Protein AF-A0A412XPH8-F1 (afdb_monomer)

Sequence (125 aa):
MKSGYGGLLSRYFKEAVGFFKQHILLYDKGPSLLNGSDVHQYFANFTAPGSRTSAFLHAELLKLEAAEQSHSLDPYRFEKHIGGQRTYMGCPIPDEAPPRPEENAIWNDRTKQWILPRLRSKAAS

Foldseek 3Di:
DPPCLVVLCVVCVVVLVVLVVVVCVVVVVVVVQPDPVSVVVVSCVLCPPPDPSVVVSSVVSVVVVVVVVVLVPDLQNLWDADPNFIDAPNHTDDPPQGRARDNQWDQDPVVSHTDHDPDPDPPDD

Structure (mmCIF, N/CA/C/O backbone):
data_AF-A0A412XPH8-F1
#
_entry.id   AF-A0A412XPH8-F1
#
loop_
_atom_site.group_PDB
_atom_site.id
_atom_site.type_symbol
_atom_site.label_atom_id
_atom_site.label_alt_id
_atom_site.label_comp_id
_atom_site.label_asym_id
_atom_site.label_entity_id
_atom_site.label_seq_id
_atom_site.pdbx_PDB_ins_code
_atom_site.Cartn_x
_atom_site.Cartn_y
_atom_site.Cartn_z
_atom_site.occupancy
_atom_site.B_iso_or_equiv
_atom_site.auth_seq_id
_atom_site.auth_comp_id
_atom_site.auth_asym_id
_atom_site.auth_atom_id
_atom_site.pdbx_PDB_model_num
ATOM 1 N N . MET A 1 1 ? 7.627 24.313 -5.569 1.00 42.94 1 MET A N 1
ATOM 2 C CA . MET A 1 1 ? 7.020 23.110 -4.959 1.00 42.94 1 MET A CA 1
ATOM 3 C C . MET A 1 1 ? 8.018 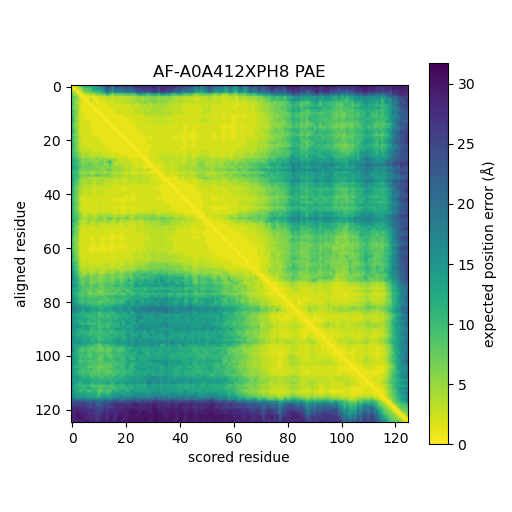21.968 -5.083 1.00 42.94 1 MET A C 1
ATOM 5 O O . MET A 1 1 ? 8.310 21.575 -6.203 1.00 42.94 1 MET A O 1
ATOM 9 N N . LYS A 1 2 ? 8.625 21.493 -3.986 1.00 47.88 2 LYS A N 1
ATOM 10 C CA . LYS A 1 2 ? 9.446 20.271 -4.046 1.00 47.88 2 LYS A CA 1
ATOM 11 C C . LYS A 1 2 ? 8.471 19.112 -4.256 1.00 47.88 2 LYS A C 1
ATOM 13 O O . LYS A 1 2 ? 7.581 18.938 -3.431 1.00 47.88 2 LYS A O 1
ATOM 18 N N . SER A 1 3 ? 8.557 18.410 -5.385 1.00 56.12 3 SER A N 1
ATOM 19 C CA . SER A 1 3 ? 7.642 17.312 -5.715 1.00 56.12 3 SER A CA 1
ATOM 20 C C . SER A 1 3 ? 7.610 16.303 -4.564 1.00 56.12 3 SER A C 1
ATOM 22 O O . SER A 1 3 ? 8.656 15.745 -4.223 1.00 56.12 3 SER A O 1
ATOM 24 N N . GLY A 1 4 ? 6.431 16.054 -3.983 1.00 81.31 4 GLY A N 1
ATOM 25 C CA . GLY A 1 4 ? 6.238 15.089 -2.889 1.00 81.31 4 GLY A CA 1
ATOM 26 C C . GLY A 1 4 ? 6.711 13.668 -3.220 1.00 81.31 4 GLY A C 1
ATOM 27 O O . GLY A 1 4 ? 6.943 12.873 -2.318 1.00 81.31 4 GLY A O 1
ATOM 28 N N . TYR A 1 5 ? 6.957 13.385 -4.501 1.00 89.25 5 TYR A N 1
ATOM 29 C CA . TYR A 1 5 ? 7.447 12.113 -5.014 1.00 89.25 5 TYR A CA 1
ATOM 30 C C . TYR A 1 5 ? 8.721 11.593 -4.330 1.00 89.25 5 TYR A C 1
ATOM 32 O O . TYR A 1 5 ? 8.784 10.415 -4.003 1.00 89.25 5 TYR A O 1
ATOM 40 N N . GLY A 1 6 ? 9.711 12.445 -4.036 1.00 88.69 6 GLY A N 1
ATOM 41 C CA . GLY A 1 6 ? 10.924 12.001 -3.330 1.00 88.69 6 GLY A CA 1
ATOM 42 C C . GLY A 1 6 ? 10.649 11.558 -1.887 1.00 88.69 6 GLY A C 1
ATOM 43 O O . GLY A 1 6 ? 11.216 10.576 -1.413 1.00 88.69 6 GLY A O 1
ATOM 44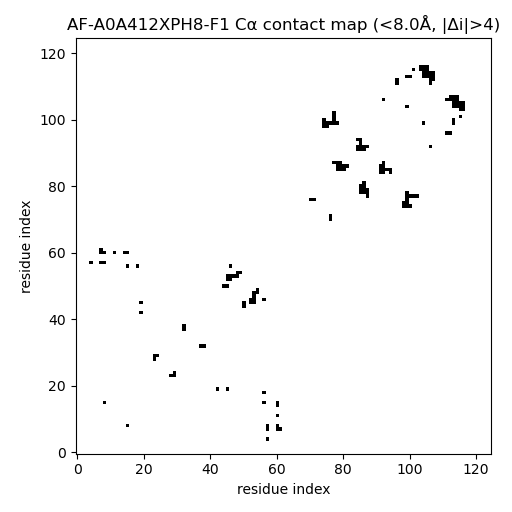 N N . GLY A 1 7 ? 9.735 12.248 -1.198 1.00 91.12 7 GLY A N 1
ATOM 45 C CA . GLY A 1 7 ? 9.285 11.852 0.138 1.00 91.12 7 GLY A CA 1
ATOM 46 C C . GLY A 1 7 ? 8.461 10.565 0.106 1.00 91.12 7 GLY A C 1
ATOM 47 O O . GLY A 1 7 ? 8.656 9.690 0.946 1.00 91.12 7 GLY A O 1
ATOM 48 N N . LEU A 1 8 ? 7.599 10.428 -0.902 1.00 91.94 8 LEU A N 1
ATOM 49 C CA . LEU A 1 8 ? 6.784 9.239 -1.127 1.00 91.94 8 LEU A CA 1
ATOM 50 C C . LEU A 1 8 ? 7.649 8.004 -1.426 1.00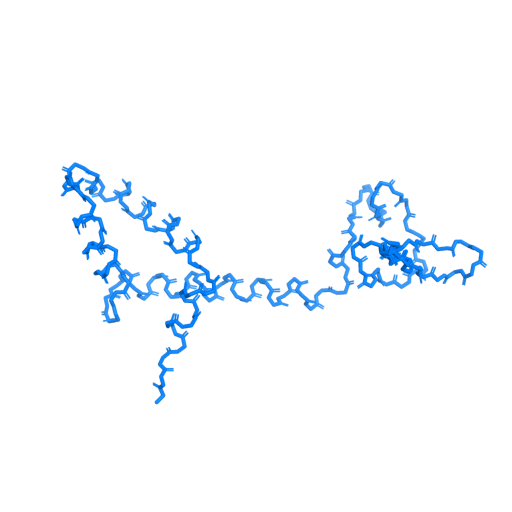 91.94 8 LEU A C 1
ATOM 52 O O . LEU A 1 8 ? 7.453 6.955 -0.821 1.00 91.94 8 LEU A O 1
ATOM 56 N N . LEU A 1 9 ? 8.663 8.151 -2.286 1.00 92.69 9 LEU A N 1
ATOM 57 C CA . LEU A 1 9 ? 9.654 7.111 -2.578 1.00 92.69 9 LEU A CA 1
ATOM 58 C C . LEU A 1 9 ? 10.410 6.661 -1.331 1.00 92.69 9 LEU A C 1
ATOM 60 O O . LEU A 1 9 ? 10.641 5.471 -1.162 1.00 92.69 9 LEU A O 1
ATOM 64 N N . SER A 1 10 ? 10.804 7.601 -0.470 1.00 93.31 10 SER A N 1
ATOM 65 C CA . SER A 1 10 ? 11.499 7.279 0.778 1.00 93.31 10 SER A CA 1
ATOM 66 C C . SER A 1 10 ? 10.608 6.466 1.723 1.00 93.31 10 SER A C 1
ATOM 68 O O . SER A 1 10 ? 11.054 5.473 2.294 1.00 93.31 10 SER A O 1
ATOM 70 N N . ARG A 1 11 ? 9.328 6.844 1.845 1.00 93.94 11 ARG A N 1
ATOM 71 C CA . ARG A 1 11 ? 8.364 6.147 2.708 1.00 93.94 11 ARG A CA 1
ATOM 72 C C . ARG A 1 11 ? 8.070 4.725 2.230 1.00 93.94 11 ARG A C 1
ATOM 74 O O . ARG A 1 11 ? 8.068 3.811 3.044 1.00 93.94 11 ARG A O 1
ATOM 81 N N . TYR A 1 12 ? 7.878 4.551 0.924 1.00 95.25 12 TYR A N 1
ATOM 82 C CA . TYR A 1 12 ? 7.521 3.276 0.294 1.00 95.25 12 TYR A CA 1
ATOM 83 C C . TYR A 1 12 ? 8.696 2.651 -0.468 1.00 95.25 12 TYR A C 1
ATOM 85 O O . TYR A 1 12 ? 8.536 2.079 -1.549 1.00 95.25 12 TYR A O 1
ATOM 93 N N . PHE A 1 13 ? 9.918 2.802 0.052 1.00 95.19 13 PHE A N 1
ATOM 94 C CA . PHE A 1 13 ? 11.125 2.379 -0.661 1.00 95.19 13 PHE A CA 1
ATOM 95 C C . PHE A 1 13 ? 11.140 0.869 -0.927 1.00 95.19 13 PHE A C 1
ATOM 97 O O . PHE A 1 13 ? 11.551 0.419 -1.997 1.00 95.19 13 PHE A O 1
ATOM 104 N N . LYS A 1 14 ? 10.655 0.072 0.031 1.00 96.19 14 LYS A N 1
ATOM 105 C CA . LYS A 1 14 ? 10.602 -1.388 -0.090 1.00 96.19 14 LYS A CA 1
ATOM 106 C C . LYS A 1 14 ? 9.677 -1.814 -1.233 1.00 96.19 14 LYS A C 1
ATOM 108 O O . LYS A 1 14 ? 10.033 -2.690 -2.022 1.00 96.19 14 LYS A O 1
ATOM 113 N N . GLU A 1 15 ? 8.525 -1.170 -1.344 1.00 96.94 15 GLU A N 1
ATOM 114 C CA . GLU A 1 15 ? 7.528 -1.391 -2.384 1.00 96.94 15 GLU A CA 1
ATOM 115 C C . GLU A 1 15 ? 8.055 -0.901 -3.735 1.00 96.94 15 GLU A C 1
ATOM 117 O O . GLU A 1 15 ? 7.965 -1.624 -4.725 1.00 96.94 15 GLU A O 1
ATOM 122 N N . ALA A 1 16 ? 8.719 0.259 -3.770 1.00 96.31 16 ALA A N 1
ATOM 123 C CA . ALA A 1 16 ? 9.381 0.779 -4.965 1.00 96.31 16 ALA A CA 1
ATOM 124 C C . ALA A 1 16 ? 10.450 -0.182 -5.512 1.00 96.31 16 ALA A C 1
ATOM 126 O O . ALA A 1 16 ? 10.516 -0.417 -6.720 1.00 96.31 16 ALA A O 1
ATOM 127 N N . VAL A 1 17 ? 11.250 -0.800 -4.636 1.00 96.69 17 VAL A N 1
ATOM 128 C CA . VAL A 1 17 ? 12.192 -1.866 -5.016 1.00 96.69 17 VAL A CA 1
ATOM 129 C C . VAL A 1 17 ? 11.449 -3.102 -5.538 1.00 96.69 17 VAL A C 1
ATOM 131 O O . VAL A 1 17 ? 11.912 -3.739 -6.484 1.00 96.69 17 VAL A O 1
ATOM 134 N N . GLY A 1 18 ? 10.294 -3.442 -4.963 1.00 97.12 18 GLY A N 1
ATOM 135 C CA . GLY A 1 18 ? 9.417 -4.504 -5.464 1.00 97.12 18 GLY A CA 1
ATOM 136 C C . GLY A 1 18 ? 8.948 -4.250 -6.899 1.00 97.12 18 GLY A C 1
ATOM 137 O O . GLY A 1 18 ? 9.158 -5.096 -7.771 1.00 97.12 18 GLY A O 1
ATOM 138 N N . PHE A 1 19 ? 8.410 -3.059 -7.168 1.00 96.88 19 PHE A N 1
ATOM 139 C CA . PHE A 1 19 ? 8.004 -2.642 -8.513 1.00 96.88 19 PHE A CA 1
ATOM 140 C C . PHE A 1 19 ? 9.178 -2.631 -9.493 1.00 96.88 19 PHE A C 1
ATOM 142 O O . PHE A 1 19 ? 9.036 -3.059 -10.637 1.00 96.88 19 PHE A O 1
ATOM 149 N N . PHE A 1 20 ? 10.359 -2.202 -9.048 1.00 96.62 20 PHE A N 1
ATOM 150 C CA . PHE A 1 20 ? 11.563 -2.232 -9.872 1.00 96.62 20 PHE A CA 1
ATOM 151 C C . PHE A 1 20 ? 11.981 -3.661 -10.249 1.00 96.62 20 PHE A C 1
ATOM 153 O O . PHE A 1 20 ? 12.283 -3.931 -11.410 1.00 96.62 20 PHE A O 1
ATOM 160 N N . LYS A 1 21 ? 11.938 -4.608 -9.305 1.00 96.12 21 LYS A N 1
ATOM 161 C CA . LYS A 1 21 ? 12.205 -6.028 -9.594 1.00 96.12 21 LYS A CA 1
ATOM 162 C C . LYS A 1 21 ? 11.202 -6.596 -10.597 1.00 96.12 21 LYS A C 1
ATOM 164 O O . LYS A 1 21 ? 11.606 -7.265 -11.543 1.00 96.12 21 LYS A O 1
ATOM 169 N N . GLN A 1 22 ? 9.914 -6.299 -10.425 1.00 96.25 22 GLN A N 1
ATOM 170 C CA . GLN A 1 22 ? 8.879 -6.701 -11.383 1.00 96.25 22 GLN A CA 1
ATOM 171 C C . GLN A 1 22 ? 9.131 -6.102 -12.769 1.00 96.25 22 GLN A C 1
ATOM 173 O O . GLN A 1 22 ? 8.990 -6.799 -13.769 1.00 96.25 22 GLN A O 1
ATOM 178 N N . HIS A 1 23 ? 9.558 -4.841 -12.835 1.00 95.12 23 HIS A N 1
ATOM 179 C CA . HIS A 1 23 ? 9.923 -4.184 -14.085 1.00 95.12 23 HIS A CA 1
ATOM 180 C C . HIS A 1 23 ? 11.107 -4.878 -14.776 1.00 95.12 23 HIS A C 1
ATOM 182 O O . HIS A 1 23 ? 11.033 -5.151 -15.971 1.00 95.12 23 HIS A O 1
ATOM 188 N N . ILE A 1 24 ? 12.163 -5.231 -14.035 1.00 95.75 24 ILE A N 1
ATOM 189 C CA . ILE A 1 24 ? 13.305 -5.983 -14.580 1.00 95.75 24 ILE A CA 1
ATOM 190 C C . ILE A 1 24 ? 12.849 -7.313 -15.187 1.00 95.75 24 ILE A C 1
ATOM 192 O O . ILE A 1 24 ? 13.278 -7.644 -16.290 1.00 95.75 24 ILE A O 1
ATOM 196 N N . LEU A 1 25 ? 11.991 -8.058 -14.483 1.00 95.31 25 LEU A N 1
ATOM 197 C CA . LEU A 1 25 ? 11.486 -9.353 -14.946 1.00 95.31 25 LEU A CA 1
ATOM 198 C C . LEU A 1 25 ? 10.588 -9.210 -16.180 1.00 95.31 25 LEU A C 1
ATOM 200 O O . LEU A 1 25 ? 10.754 -9.946 -17.145 1.00 95.31 25 LEU A O 1
ATOM 204 N N . LEU A 1 26 ? 9.662 -8.247 -16.172 1.00 94.94 26 LEU A N 1
ATOM 205 C CA . LEU A 1 26 ? 8.704 -8.041 -17.261 1.00 94.94 26 LEU A CA 1
ATOM 206 C C . LEU A 1 26 ? 9.386 -7.645 -18.578 1.00 94.94 26 LEU A C 1
ATOM 208 O O . LEU A 1 26 ? 8.932 -8.040 -19.647 1.00 94.94 26 LEU A O 1
ATOM 212 N N . TYR A 1 27 ? 10.456 -6.853 -18.499 1.00 92.94 27 TYR A N 1
ATOM 213 C CA . TYR A 1 27 ? 11.196 -6.360 -19.665 1.00 92.94 27 TYR A CA 1
ATOM 214 C C . TYR A 1 27 ? 12.481 -7.149 -19.951 1.00 92.94 27 TYR A C 1
ATOM 216 O O . TYR A 1 27 ? 13.298 -6.688 -20.752 1.00 92.94 27 TYR A O 1
ATOM 224 N N . ASP A 1 28 ? 12.668 -8.288 -19.277 1.00 92.25 28 ASP A N 1
ATOM 225 C CA . ASP A 1 28 ? 13.836 -9.168 -19.385 1.00 92.25 28 ASP A CA 1
ATOM 226 C C . ASP A 1 28 ? 15.178 -8.409 -19.336 1.00 92.25 28 ASP A C 1
ATOM 228 O O . ASP A 1 28 ? 16.082 -8.579 -20.151 1.00 92.25 28 ASP A O 1
ATOM 232 N N . LYS A 1 29 ? 15.298 -7.482 -18.378 1.00 92.12 29 LYS A N 1
ATOM 233 C CA . LYS A 1 29 ? 16.500 -6.643 -18.217 1.00 92.12 29 LYS A CA 1
ATOM 234 C C . LYS A 1 29 ? 17.579 -7.286 -17.361 1.00 92.12 29 LYS A C 1
ATOM 236 O O . LYS A 1 29 ? 18.698 -6.781 -17.343 1.00 92.12 29 LYS A O 1
ATOM 241 N N . GLY A 1 30 ? 17.273 -8.400 -16.699 1.00 88.81 30 GLY A N 1
ATOM 242 C CA . GLY A 1 30 ? 18.196 -9.121 -15.818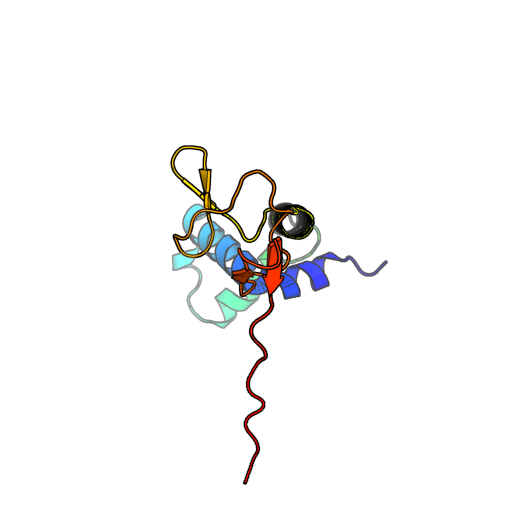 1.00 88.81 30 GLY A CA 1
ATOM 243 C C . GLY A 1 30 ? 19.566 -9.398 -16.455 1.00 88.81 30 GLY A C 1
ATOM 244 O O . GLY A 1 30 ? 20.568 -9.009 -15.860 1.00 88.81 30 GLY A O 1
ATOM 245 N N . PRO A 1 31 ? 19.639 -9.957 -17.679 1.00 92.06 31 PRO A N 1
ATOM 246 C CA . PRO A 1 31 ? 20.913 -10.252 -18.343 1.00 92.06 31 PRO A CA 1
ATOM 247 C C . PRO A 1 31 ? 21.794 -9.025 -18.633 1.00 92.06 31 PRO A C 1
ATOM 249 O O . PRO A 1 31 ? 22.997 -9.169 -18.819 1.00 92.06 31 PRO A O 1
ATOM 252 N N . SER A 1 32 ? 21.210 -7.821 -18.678 1.00 89.56 32 SER A N 1
ATOM 253 C CA . SER A 1 32 ? 21.931 -6.566 -18.944 1.00 89.56 32 SER A CA 1
ATOM 254 C C . SER A 1 32 ? 22.483 -5.875 -17.691 1.00 89.56 32 SER A C 1
ATOM 256 O O . SER A 1 32 ? 23.180 -4.871 -17.810 1.00 89.56 32 SER A O 1
ATOM 258 N N . LEU A 1 33 ? 22.176 -6.392 -16.496 1.00 93.81 33 LEU A N 1
ATOM 259 C CA . LEU A 1 33 ? 22.589 -5.828 -15.209 1.00 93.81 33 LEU A CA 1
ATOM 260 C C . LEU A 1 33 ? 23.710 -6.691 -14.619 1.00 93.81 33 LEU A C 1
ATOM 262 O O . LEU A 1 33 ? 23.460 -7.613 -13.845 1.00 93.81 33 LEU A O 1
ATOM 266 N N . LEU A 1 34 ? 24.951 -6.418 -15.021 1.00 93.25 34 LEU A N 1
ATOM 267 C CA . LEU A 1 34 ? 26.104 -7.283 -14.754 1.00 93.25 34 LEU A CA 1
ATOM 268 C C . LEU A 1 34 ? 26.723 -7.037 -13.373 1.00 93.25 34 LEU A C 1
ATOM 270 O O . LEU A 1 34 ? 27.405 -7.905 -12.830 1.00 93.25 34 LEU A O 1
ATOM 274 N N . ASN A 1 35 ? 26.513 -5.852 -12.801 1.00 95.00 35 ASN A N 1
ATOM 275 C CA . ASN A 1 35 ? 27.070 -5.465 -11.509 1.00 95.00 35 ASN A CA 1
ATOM 276 C C . ASN A 1 35 ? 26.145 -4.501 -10.739 1.00 95.00 35 ASN A C 1
ATOM 278 O O . ASN A 1 35 ? 25.137 -4.010 -11.245 1.00 95.00 35 ASN A O 1
ATOM 282 N N . GLY A 1 36 ? 26.507 -4.200 -9.488 1.00 93.25 36 GLY A N 1
ATOM 283 C CA . GLY A 1 36 ? 25.723 -3.302 -8.635 1.00 93.25 36 GLY A CA 1
ATOM 284 C C . GLY A 1 36 ? 25.623 -1.859 -9.149 1.00 93.25 36 GLY A C 1
ATOM 285 O O . GLY A 1 36 ? 24.627 -1.195 -8.879 1.00 93.25 36 GLY A O 1
ATOM 286 N N . SER A 1 37 ? 26.608 -1.372 -9.910 1.00 95.44 37 SER A N 1
ATOM 287 C CA . SER A 1 37 ? 26.558 -0.044 -10.539 1.00 95.44 37 SER A CA 1
ATOM 288 C C . SER A 1 37 ? 25.473 0.015 -11.614 1.00 95.44 37 SER A C 1
ATOM 290 O O . SER A 1 37 ? 24.691 0.965 -11.636 1.00 95.44 37 SER A O 1
ATOM 292 N N . ASP A 1 38 ? 25.351 -1.032 -12.436 1.00 94.81 38 ASP A N 1
ATOM 293 C CA . ASP A 1 38 ? 24.307 -1.127 -13.465 1.00 94.81 38 ASP A CA 1
ATOM 294 C C . ASP A 1 38 ? 22.914 -1.097 -12.828 1.00 94.81 38 ASP A C 1
ATOM 296 O O . ASP A 1 38 ? 22.021 -0.379 -13.278 1.00 94.81 38 ASP A O 1
ATOM 300 N N . VAL A 1 39 ? 22.744 -1.830 -11.722 1.00 95.25 39 VAL A N 1
ATOM 301 C CA . VAL A 1 39 ? 21.490 -1.863 -10.960 1.00 95.25 39 VAL A CA 1
ATOM 302 C C . VAL A 1 39 ? 21.168 -0.489 -10.370 1.00 95.25 39 VAL A C 1
ATOM 304 O O . VAL A 1 39 ? 20.035 -0.024 -10.504 1.00 95.25 39 VAL A O 1
ATOM 307 N N . HIS A 1 40 ? 22.146 0.187 -9.757 1.00 94.75 40 HIS A N 1
ATOM 308 C CA . HIS A 1 40 ? 21.950 1.530 -9.204 1.00 94.75 40 HIS A CA 1
ATOM 309 C C . HIS A 1 40 ? 21.582 2.548 -10.283 1.00 94.75 40 HIS A C 1
ATOM 311 O O . HIS A 1 40 ? 20.619 3.296 -10.112 1.00 94.75 40 HIS A O 1
ATOM 317 N N . GLN A 1 41 ? 22.304 2.561 -11.404 1.00 95.25 41 GLN A N 1
ATOM 318 C CA . GLN A 1 41 ? 22.028 3.475 -12.508 1.00 95.25 41 GLN A CA 1
ATOM 319 C C . GLN A 1 41 ? 20.652 3.204 -13.118 1.00 95.25 41 GLN A C 1
ATOM 321 O O . GLN A 1 41 ? 19.907 4.136 -13.432 1.00 95.25 41 GLN A O 1
ATOM 326 N N . TYR A 1 42 ? 20.282 1.931 -13.259 1.00 95.62 42 TYR A N 1
ATOM 327 C CA . TYR A 1 42 ? 18.987 1.575 -13.812 1.00 95.62 42 TYR A CA 1
ATOM 328 C C . TYR A 1 42 ? 17.839 1.940 -12.868 1.00 95.62 42 TYR A C 1
ATOM 330 O O . TYR A 1 42 ? 16.824 2.467 -13.321 1.00 95.62 42 TYR A O 1
ATOM 338 N N . PHE A 1 43 ? 18.017 1.768 -11.556 1.00 95.56 43 PHE A N 1
ATOM 339 C CA . PHE A 1 43 ? 17.055 2.235 -10.559 1.00 95.56 43 PHE A CA 1
ATOM 340 C C . PHE A 1 43 ? 16.929 3.768 -10.542 1.00 95.56 43 PHE A C 1
ATOM 342 O O . PHE A 1 43 ? 15.819 4.302 -10.472 1.00 95.56 43 PHE A O 1
ATOM 349 N N . ALA A 1 44 ? 18.043 4.495 -10.668 1.00 94.00 44 ALA A N 1
ATOM 350 C CA . ALA A 1 44 ? 18.029 5.951 -10.797 1.00 94.00 44 ALA A CA 1
ATOM 351 C C . ALA A 1 44 ? 17.227 6.398 -12.032 1.00 94.00 44 ALA A C 1
ATOM 353 O O . ALA A 1 44 ? 16.381 7.282 -11.932 1.00 94.00 44 ALA A O 1
ATOM 354 N N . ASN A 1 45 ? 17.406 5.732 -13.176 1.00 94.06 45 ASN A N 1
ATOM 355 C CA . ASN A 1 45 ? 16.634 6.008 -14.394 1.00 94.06 45 ASN A CA 1
ATOM 356 C C . ASN A 1 45 ? 15.151 5.627 -14.248 1.00 94.06 45 ASN A C 1
ATOM 358 O O . ASN A 1 45 ? 14.268 6.353 -14.707 1.00 94.06 45 ASN A O 1
ATOM 362 N N . PHE A 1 46 ? 14.867 4.505 -13.585 1.00 94.50 46 PHE A N 1
ATOM 363 C CA . PHE A 1 46 ? 13.509 4.037 -13.307 1.00 94.50 46 PHE A CA 1
ATOM 364 C C . PHE A 1 46 ? 12.718 5.063 -12.485 1.00 94.50 46 PHE A C 1
ATOM 366 O O . PHE A 1 46 ? 11.548 5.318 -12.776 1.00 94.50 46 PHE A O 1
ATOM 373 N N . THR A 1 47 ? 13.383 5.694 -11.514 1.00 94.31 47 THR A N 1
ATOM 374 C CA . THR A 1 47 ? 12.808 6.701 -10.612 1.00 94.31 47 THR A CA 1
ATOM 375 C C . THR A 1 47 ? 12.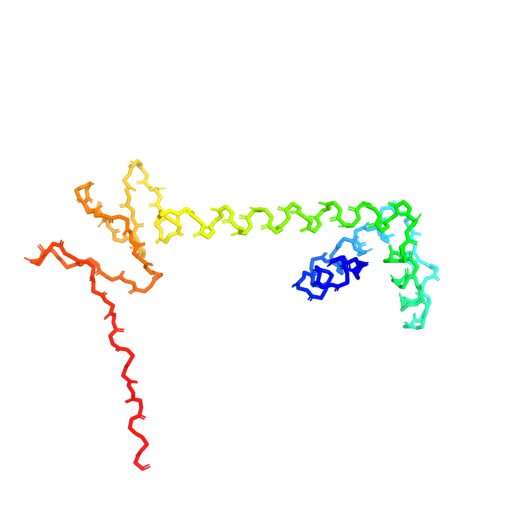943 8.141 -11.117 1.00 94.31 47 THR A C 1
ATOM 377 O O . THR A 1 47 ? 12.324 9.034 -10.540 1.00 94.31 47 THR A O 1
ATOM 380 N N . ALA A 1 48 ? 13.679 8.386 -12.206 1.00 92.12 48 ALA A N 1
ATOM 381 C CA . ALA A 1 48 ? 13.957 9.725 -12.718 1.00 92.12 48 ALA A CA 1
ATOM 382 C C . ALA A 1 48 ? 12.668 10.481 -13.110 1.00 92.12 48 ALA A C 1
ATOM 384 O O . ALA A 1 48 ? 11.877 9.961 -13.907 1.00 92.12 48 ALA A O 1
ATOM 385 N N . PRO A 1 49 ? 12.439 11.709 -12.601 1.00 87.94 49 PRO A N 1
ATOM 386 C CA . PRO A 1 49 ? 11.249 12.491 -12.927 1.00 87.94 49 PRO A CA 1
ATOM 387 C C . PRO A 1 49 ? 11.064 12.696 -14.435 1.00 87.94 49 PRO A C 1
ATOM 389 O O . PRO A 1 49 ? 12.020 12.961 -15.157 1.00 87.94 49 PRO A O 1
ATOM 392 N N . GLY A 1 50 ? 9.819 12.604 -14.904 1.00 85.88 50 GLY A N 1
ATOM 393 C CA . GLY A 1 50 ? 9.463 12.838 -16.309 1.00 85.88 50 GLY A CA 1
ATOM 394 C C . GLY A 1 50 ? 9.546 11.603 -17.212 1.00 85.88 50 GLY A C 1
ATOM 395 O O . GLY A 1 50 ? 9.107 11.665 -18.357 1.00 85.88 50 GLY A O 1
ATOM 396 N N . SER A 1 51 ? 10.042 10.467 -16.714 1.00 88.88 51 SER A N 1
ATOM 397 C CA . SER A 1 51 ? 9.968 9.192 -17.430 1.00 88.88 51 SER A CA 1
ATOM 398 C C . SER A 1 51 ? 8.599 8.516 -17.259 1.00 88.88 51 SER A C 1
ATOM 400 O O . SER A 1 51 ? 7.891 8.700 -16.266 1.00 88.88 51 SER A O 1
ATOM 402 N N . ARG A 1 52 ? 8.211 7.675 -18.226 1.00 91.00 52 ARG A N 1
ATOM 403 C CA . ARG A 1 52 ? 6.980 6.870 -18.124 1.00 91.00 52 ARG A CA 1
ATOM 404 C C . ARG A 1 52 ? 7.026 5.913 -16.929 1.00 91.00 52 ARG A C 1
ATOM 406 O O . ARG A 1 52 ? 6.001 5.675 -16.296 1.00 91.00 52 ARG A O 1
ATOM 413 N N . THR A 1 53 ? 8.204 5.370 -16.626 1.00 92.56 53 THR A N 1
ATOM 414 C CA . THR A 1 53 ? 8.401 4.447 -15.503 1.00 92.56 53 THR A CA 1
ATOM 415 C C . THR A 1 53 ? 8.262 5.151 -14.160 1.00 92.56 53 THR A C 1
ATOM 417 O O . THR A 1 53 ? 7.634 4.591 -13.266 1.00 92.56 53 THR A O 1
ATOM 420 N N . SER A 1 54 ? 8.750 6.389 -14.024 1.00 94.12 54 SER A N 1
ATOM 421 C CA . SER A 1 54 ? 8.585 7.150 -12.782 1.00 94.12 54 SER A CA 1
ATOM 422 C C . SER A 1 54 ? 7.155 7.636 -12.587 1.00 94.12 54 SER A C 1
ATOM 424 O O . SER A 1 54 ? 6.665 7.615 -11.463 1.00 94.12 54 SER A O 1
ATOM 426 N N . ALA A 1 55 ? 6.442 7.995 -13.660 1.00 93.56 55 ALA A N 1
ATOM 427 C CA . ALA A 1 55 ? 5.015 8.306 -13.583 1.00 93.56 55 ALA A CA 1
ATOM 428 C C . ALA A 1 55 ? 4.185 7.091 -13.130 1.00 93.56 55 ALA A C 1
ATOM 430 O O . ALA A 1 55 ? 3.317 7.227 -12.269 1.00 93.56 55 ALA A O 1
ATOM 431 N N . PHE A 1 56 ? 4.483 5.903 -13.670 1.00 94.50 56 PHE A N 1
ATOM 432 C CA . PHE A 1 56 ? 3.873 4.647 -13.231 1.00 94.50 56 PHE A CA 1
ATOM 433 C C . PHE A 1 56 ? 4.159 4.371 -11.751 1.00 94.50 56 PHE A C 1
ATOM 435 O O . PHE A 1 56 ? 3.226 4.171 -10.977 1.00 94.50 56 PHE A O 1
ATOM 442 N N . LEU A 1 57 ? 5.432 4.423 -11.346 1.00 95.94 57 LEU A N 1
ATOM 443 C CA . LEU A 1 57 ? 5.820 4.185 -9.959 1.00 95.94 57 LEU A CA 1
ATOM 444 C C . LEU A 1 57 ? 5.136 5.178 -9.016 1.00 95.94 57 LEU A C 1
ATOM 446 O O . LEU A 1 57 ? 4.561 4.772 -8.016 1.00 95.94 57 LEU A O 1
ATOM 450 N N . HIS A 1 58 ? 5.134 6.468 -9.354 1.00 94.88 58 HIS A N 1
ATOM 451 C CA . HIS A 1 58 ? 4.471 7.496 -8.559 1.00 94.88 58 HIS A CA 1
ATOM 452 C C . HIS A 1 58 ? 2.981 7.192 -8.345 1.00 94.88 58 HIS A C 1
ATOM 454 O O . HIS A 1 58 ? 2.500 7.300 -7.220 1.00 94.88 58 HIS A O 1
ATOM 460 N N . ALA A 1 59 ? 2.265 6.765 -9.390 1.00 95.12 59 ALA A N 1
ATOM 461 C CA . ALA A 1 59 ? 0.855 6.400 -9.284 1.00 95.12 59 ALA A CA 1
ATOM 462 C C . ALA A 1 59 ? 0.630 5.186 -8.368 1.00 95.12 59 ALA A C 1
ATOM 464 O O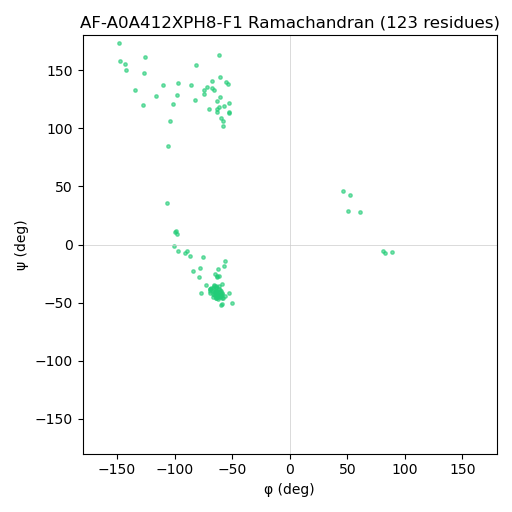 . ALA A 1 59 ? -0.301 5.197 -7.566 1.00 95.12 59 ALA A O 1
ATOM 465 N N . GLU A 1 60 ? 1.480 4.160 -8.450 1.00 96.25 60 GLU A N 1
ATOM 466 C CA . GLU A 1 60 ? 1.384 2.995 -7.562 1.00 96.25 60 GLU A CA 1
ATOM 467 C C . GLU A 1 60 ? 1.670 3.355 -6.101 1.00 96.25 60 GLU A C 1
ATOM 469 O O . GLU A 1 60 ? 0.946 2.931 -5.202 1.00 96.25 60 GLU A O 1
ATOM 474 N N . LEU A 1 61 ? 2.664 4.208 -5.851 1.00 95.62 61 LEU A N 1
ATOM 475 C CA . LEU A 1 61 ? 2.957 4.664 -4.495 1.00 95.62 61 LEU A CA 1
ATOM 476 C C . LEU A 1 61 ? 1.827 5.521 -3.904 1.00 95.62 61 LEU A C 1
ATOM 478 O O . LEU A 1 61 ? 1.538 5.412 -2.715 1.00 95.62 61 LEU A O 1
ATOM 482 N N . LEU A 1 62 ? 1.145 6.331 -4.720 1.00 95.12 62 LEU A N 1
ATOM 483 C CA . LEU A 1 62 ? -0.030 7.087 -4.271 1.00 95.12 62 LEU A CA 1
ATOM 484 C C . LEU A 1 62 ? -1.203 6.170 -3.902 1.00 95.12 62 LEU A C 1
ATOM 486 O O . LEU A 1 62 ? -1.929 6.457 -2.953 1.00 95.12 62 LEU A O 1
ATOM 490 N N . LYS A 1 63 ? -1.390 5.049 -4.612 1.00 94.88 63 LYS A N 1
ATOM 491 C CA . LYS A 1 63 ? -2.408 4.049 -4.246 1.00 94.88 63 LYS A CA 1
ATOM 492 C C . LYS A 1 63 ? -2.105 3.410 -2.894 1.00 94.88 63 LYS A C 1
ATOM 494 O O . LYS A 1 63 ? -3.028 3.207 -2.112 1.00 94.88 63 LYS A O 1
ATOM 499 N N . LEU A 1 64 ? -0.834 3.114 -2.620 1.00 93.50 64 LEU A N 1
ATOM 500 C CA . LEU A 1 64 ? -0.406 2.588 -1.322 1.00 93.50 64 LEU A CA 1
ATOM 501 C C . LEU A 1 64 ? -0.672 3.595 -0.201 1.00 93.50 64 LEU A C 1
ATOM 503 O O . LEU A 1 64 ? -1.260 3.228 0.812 1.00 93.50 64 LEU A O 1
ATOM 507 N N . GLU A 1 65 ? -0.331 4.868 -0.413 1.00 93.50 65 GLU A N 1
ATOM 508 C CA . GLU A 1 65 ? -0.605 5.931 0.560 1.00 93.50 65 GLU A CA 1
ATOM 509 C C . GLU A 1 65 ? -2.103 6.081 0.845 1.00 93.50 65 GLU A C 1
ATOM 511 O O . GLU A 1 65 ? -2.512 6.146 2.005 1.00 93.50 65 GLU A O 1
ATOM 516 N N . ALA A 1 66 ? -2.933 6.065 -0.200 1.00 90.56 66 ALA A N 1
ATOM 517 C CA . ALA A 1 66 ? -4.381 6.134 -0.055 1.00 90.56 66 ALA A CA 1
ATOM 518 C C . ALA A 1 66 ? -4.948 4.911 0.687 1.00 90.56 66 ALA A C 1
ATOM 520 O O . ALA A 1 66 ? -5.828 5.062 1.537 1.00 90.56 66 ALA A O 1
ATOM 521 N N . ALA A 1 67 ? -4.438 3.709 0.403 1.00 89.06 67 ALA A N 1
ATOM 522 C CA . ALA A 1 67 ? -4.845 2.490 1.093 1.00 89.06 67 ALA A CA 1
ATOM 523 C C . ALA A 1 67 ? -4.466 2.535 2.580 1.00 89.06 67 ALA A C 1
ATOM 525 O O . ALA A 1 67 ? -5.311 2.266 3.430 1.00 89.06 67 ALA A O 1
ATOM 526 N N . GLU A 1 68 ? -3.238 2.936 2.916 1.00 87.75 68 GLU A N 1
ATOM 527 C CA . GLU A 1 68 ? -2.802 3.086 4.308 1.00 87.75 68 GLU A CA 1
ATOM 528 C C . GLU A 1 68 ? -3.599 4.155 5.060 1.00 87.75 68 GLU A C 1
ATOM 530 O O . GLU A 1 68 ? -3.991 3.935 6.206 1.00 87.75 68 GLU A O 1
ATOM 535 N N . GLN A 1 69 ? -3.899 5.291 4.424 1.00 86.38 69 GLN A N 1
ATOM 536 C CA . GLN A 1 69 ? -4.767 6.307 5.019 1.00 86.38 69 GLN A CA 1
ATOM 537 C C . GLN A 1 69 ? -6.181 5.783 5.243 1.00 86.38 69 GLN A C 1
ATOM 539 O O . GLN A 1 69 ? -6.731 5.983 6.323 1.00 86.38 69 GLN A O 1
ATOM 544 N N . SER A 1 70 ? -6.751 5.068 4.274 1.00 84.19 70 SER A N 1
ATOM 545 C CA . SER A 1 70 ? -8.063 4.442 4.433 1.00 84.19 70 SER A CA 1
ATOM 546 C C . SER A 1 70 ? -8.068 3.428 5.579 1.00 84.19 70 SER A C 1
ATOM 548 O O . SER A 1 70 ? -8.977 3.448 6.402 1.00 84.19 70 SER A O 1
ATOM 550 N N . HIS A 1 71 ? -7.047 2.574 5.672 1.00 82.94 71 HIS A N 1
ATOM 551 C CA . HIS A 1 71 ? -6.896 1.622 6.773 1.00 82.94 71 HIS A CA 1
ATOM 552 C C . HIS A 1 71 ? -6.704 2.312 8.124 1.00 82.94 71 HIS A C 1
ATOM 554 O O . HIS A 1 71 ? -7.211 1.827 9.127 1.00 82.94 71 HIS A O 1
ATOM 560 N N . SER A 1 72 ? -5.998 3.442 8.170 1.00 82.31 72 SER A N 1
ATOM 561 C CA . SER A 1 72 ? -5.813 4.236 9.390 1.00 82.31 72 SER A CA 1
ATOM 562 C C . SER A 1 72 ? -7.114 4.900 9.857 1.00 82.31 72 SER A C 1
ATOM 564 O O . SER A 1 72 ? -7.382 4.966 11.058 1.00 82.31 72 SER A O 1
ATOM 566 N N . LEU A 1 73 ? -7.941 5.359 8.912 1.00 87.62 73 LEU A N 1
ATOM 567 C CA . LEU A 1 73 ? -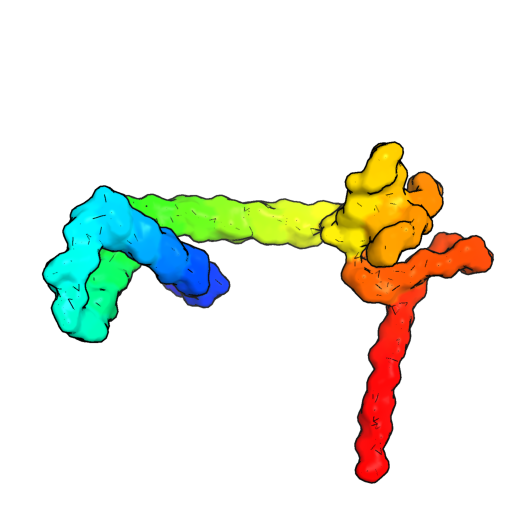9.235 5.988 9.184 1.00 87.62 73 LEU A CA 1
ATOM 568 C C . LEU A 1 73 ? -10.343 4.982 9.516 1.00 87.62 73 LEU A C 1
ATOM 570 O O . LEU A 1 73 ? -11.333 5.380 10.127 1.00 87.62 73 LEU A O 1
ATOM 574 N N . ASP A 1 74 ? -10.184 3.708 9.151 1.00 88.69 74 ASP A N 1
ATOM 575 C CA . ASP A 1 74 ? -11.128 2.647 9.502 1.00 88.69 74 ASP A CA 1
ATOM 576 C C . ASP A 1 74 ? -11.188 2.454 11.036 1.00 88.69 74 ASP A C 1
ATOM 578 O O . ASP A 1 74 ? -10.183 2.075 11.662 1.00 88.69 74 ASP A O 1
ATOM 582 N N . PRO A 1 75 ? -12.354 2.697 11.673 1.00 90.50 75 PRO A N 1
ATOM 583 C CA . PRO A 1 75 ? -12.536 2.474 13.104 1.00 90.50 75 PRO A CA 1
ATOM 584 C C . PRO A 1 75 ? -12.380 1.004 13.514 1.00 90.50 75 PRO A C 1
ATOM 586 O O . PRO A 1 75 ? -12.006 0.734 14.652 1.00 90.50 75 PRO A O 1
ATOM 589 N N . TYR A 1 76 ? -12.645 0.056 12.608 1.00 91.75 76 TYR A N 1
ATOM 590 C CA . TYR A 1 76 ? -12.655 -1.387 12.875 1.00 91.75 76 TYR A CA 1
ATOM 591 C C . TYR A 1 76 ? -11.352 -2.092 12.468 1.00 91.75 76 TYR A C 1
ATOM 593 O O . TYR A 1 76 ? -11.264 -3.319 12.533 1.00 91.75 76 TYR A O 1
ATOM 601 N N . ARG A 1 77 ? -10.302 -1.337 12.112 1.00 92.00 77 ARG A N 1
ATOM 602 C CA . ARG A 1 77 ? -9.022 -1.866 11.599 1.00 92.00 77 ARG A CA 1
ATOM 603 C C . ARG A 1 77 ? -8.302 -2.867 12.512 1.00 92.00 77 ARG A C 1
ATOM 605 O O . ARG A 1 77 ? -7.420 -3.590 12.058 1.00 92.00 77 ARG A O 1
ATOM 612 N N . PHE A 1 78 ? -8.645 -2.898 13.800 1.00 93.12 78 PHE A N 1
ATOM 613 C CA . PHE A 1 78 ? -8.041 -3.787 14.802 1.00 93.12 78 PHE A CA 1
ATOM 614 C C . PHE A 1 78 ? -8.866 -5.047 15.095 1.00 93.12 78 PHE A C 1
ATOM 616 O O . PHE A 1 78 ? -8.595 -5.760 16.071 1.00 93.12 78 PHE A O 1
ATOM 623 N N . GLU A 1 79 ? -9.875 -5.318 14.271 1.00 93.94 79 GLU A N 1
ATOM 624 C CA . GLU A 1 79 ? -10.831 -6.405 14.437 1.00 93.94 79 GLU A CA 1
ATOM 625 C C . GLU A 1 79 ? -10.894 -7.290 13.189 1.00 93.94 79 GLU A C 1
ATOM 627 O O . GLU A 1 79 ? -10.486 -6.908 12.093 1.00 93.94 79 GLU A O 1
ATOM 632 N N . LYS A 1 80 ? -11.417 -8.505 13.352 1.00 92.88 80 LYS A N 1
ATOM 633 C CA . LYS A 1 80 ? -11.686 -9.440 12.256 1.00 92.88 80 LYS A CA 1
ATOM 634 C C . LYS A 1 80 ? -13.128 -9.907 12.319 1.00 92.88 80 LYS A C 1
ATOM 636 O O . LYS A 1 80 ? -13.665 -10.096 13.405 1.00 92.88 80 LYS A O 1
ATOM 641 N N . HIS A 1 81 ? -13.721 -10.175 11.164 1.00 91.56 81 HIS A N 1
ATOM 642 C CA . HIS A 1 81 ? -15.037 -10.797 11.086 1.00 91.56 81 HIS A CA 1
ATOM 643 C C . HIS A 1 81 ? -14.880 -12.282 10.759 1.00 91.56 81 HIS A C 1
ATOM 645 O O . HIS A 1 81 ? -14.306 -12.637 9.730 1.00 91.56 81 HIS A O 1
ATOM 651 N N . ILE A 1 82 ? -15.375 -13.149 11.642 1.00 91.00 82 ILE A N 1
ATOM 652 C CA . ILE A 1 82 ? -15.368 -14.606 11.466 1.00 91.00 82 ILE A CA 1
ATOM 653 C C . ILE A 1 82 ? -16.803 -15.086 11.666 1.00 91.00 82 ILE A C 1
ATOM 655 O O . ILE A 1 82 ? -17.395 -14.852 12.714 1.00 91.00 82 ILE A O 1
ATOM 659 N N . GLY A 1 83 ? -17.391 -15.718 10.646 1.00 87.75 83 GLY A N 1
ATOM 660 C CA . GLY A 1 83 ? -18.776 -16.203 10.722 1.00 87.75 83 GLY A CA 1
ATOM 661 C C . GLY A 1 83 ? -19.820 -15.100 10.944 1.00 87.75 83 GLY A C 1
ATOM 662 O O . GLY A 1 83 ? -20.850 -15.359 11.551 1.00 87.75 83 GLY A O 1
ATOM 663 N N . GLY A 1 84 ? -19.545 -13.867 10.502 1.00 88.12 84 GLY A N 1
ATOM 664 C CA . GLY A 1 84 ? -20.417 -12.706 10.721 1.00 88.12 84 GLY A CA 1
ATOM 665 C C . GLY A 1 84 ? -20.249 -12.027 12.085 1.00 88.12 84 GLY A C 1
ATOM 666 O O . GLY A 1 84 ? -20.791 -10.946 12.278 1.00 88.12 84 GLY A O 1
ATOM 667 N N . GLN A 1 85 ? -19.458 -12.601 12.997 1.00 92.62 85 GLN A N 1
ATOM 668 C CA . GLN A 1 85 ? -19.188 -12.025 14.311 1.00 92.62 85 GLN A CA 1
ATOM 669 C C . GLN A 1 85 ? -17.862 -11.256 14.327 1.00 92.62 85 GLN A C 1
ATOM 671 O O . GLN A 1 85 ? -16.853 -11.712 13.776 1.00 92.62 85 GLN A O 1
ATOM 676 N N . ARG A 1 86 ? -17.856 -10.095 14.990 1.00 94.94 86 ARG A N 1
ATOM 677 C CA . ARG A 1 86 ? -16.645 -9.311 15.276 1.00 94.94 86 ARG A CA 1
ATOM 678 C C . ARG A 1 86 ? -15.765 -10.064 16.272 1.00 94.94 86 ARG A C 1
ATOM 680 O O . ARG A 1 86 ? -16.247 -10.593 17.268 1.00 94.94 86 ARG A O 1
ATOM 687 N N . THR A 1 87 ? -14.464 -10.121 16.015 1.00 94.31 87 THR A N 1
ATOM 688 C CA . THR A 1 87 ? -13.494 -10.863 16.830 1.00 94.31 87 THR A CA 1
ATOM 689 C C . THR A 1 87 ? -12.172 -10.107 16.954 1.00 94.31 87 THR A C 1
ATOM 691 O O . THR A 1 87 ? -11.758 -9.390 16.041 1.00 94.31 87 THR A O 1
ATOM 694 N N . TYR A 1 88 ? -11.468 -10.300 18.069 1.00 92.94 88 TYR A N 1
ATOM 695 C CA . TYR A 1 88 ? -10.081 -9.868 18.258 1.00 92.94 88 TYR A CA 1
ATOM 696 C C . TYR A 1 88 ? -9.278 -10.993 18.900 1.00 92.94 88 TYR A C 1
ATOM 698 O O . TYR A 1 88 ? -9.727 -11.596 19.867 1.00 92.94 88 TYR A O 1
ATOM 706 N N . MET A 1 89 ? -8.088 -11.300 18.375 1.00 87.94 89 MET A N 1
ATOM 707 C CA . MET A 1 89 ? -7.240 -12.387 18.900 1.00 87.94 89 MET A CA 1
ATOM 708 C C . MET A 1 89 ? -7.978 -13.738 19.069 1.00 87.94 89 MET A C 1
ATOM 710 O O . MET A 1 89 ? -7.640 -14.526 19.945 1.00 87.94 89 MET A O 1
ATOM 714 N N . GLY A 1 90 ? -9.003 -14.003 18.248 1.00 88.88 90 GLY A N 1
ATOM 715 C CA . GLY A 1 90 ? -9.855 -15.196 18.352 1.00 88.88 90 GLY A CA 1
ATOM 716 C C . GLY A 1 90 ? -10.970 -15.118 19.405 1.00 88.88 90 GLY A C 1
ATOM 717 O O . GLY A 1 90 ? -11.808 -16.012 19.453 1.00 88.88 90 GLY A O 1
ATOM 718 N N . CYS A 1 91 ? -11.027 -14.054 20.209 1.00 90.44 91 CYS A N 1
ATOM 719 C CA . CYS A 1 91 ? -12.110 -13.794 21.152 1.00 90.44 91 CYS A CA 1
ATOM 720 C C . CYS A 1 91 ? -13.271 -13.058 20.463 1.00 90.44 91 CYS A C 1
ATOM 722 O O . CYS A 1 91 ? -13.018 -12.111 19.709 1.00 90.44 91 CYS A O 1
ATOM 724 N N . PRO A 1 92 ? -14.534 -13.437 20.727 1.00 93.38 92 PRO A N 1
ATOM 725 C CA . PRO A 1 92 ? -15.692 -12.715 20.212 1.00 93.38 92 PRO A CA 1
ATOM 726 C C . PRO A 1 92 ? -15.811 -11.322 20.848 1.00 93.38 92 PRO A C 1
ATOM 728 O O . PRO A 1 92 ? -15.577 -11.146 22.044 1.00 93.38 92 PRO A O 1
ATOM 731 N N . ILE A 1 93 ? -16.186 -10.334 20.037 1.00 94.12 93 ILE A N 1
ATOM 732 C CA . ILE A 1 93 ? -16.544 -8.975 20.455 1.00 94.12 93 ILE A CA 1
ATOM 733 C C . ILE A 1 93 ? -18.071 -8.915 20.538 1.00 94.12 93 ILE A C 1
ATOM 735 O O . ILE A 1 93 ? -18.728 -9.287 19.564 1.00 94.12 93 ILE A O 1
ATOM 739 N N . PRO A 1 94 ? -18.656 -8.456 21.656 1.00 93.00 94 PRO A N 1
ATOM 740 C CA . PRO A 1 94 ? -20.095 -8.219 21.727 1.00 93.00 94 PRO A CA 1
ATOM 741 C C . PRO A 1 94 ? -20.549 -7.172 20.702 1.00 93.00 94 PRO A C 1
ATOM 743 O O . PRO A 1 94 ? -19.853 -6.179 20.502 1.00 93.00 94 PRO A O 1
ATOM 746 N N . ASP A 1 95 ? -21.736 -7.336 20.116 1.00 90.19 95 ASP A N 1
ATOM 747 C CA . ASP A 1 95 ? -22.245 -6.423 19.076 1.00 90.19 95 ASP A CA 1
ATOM 748 C C . ASP A 1 95 ? -22.350 -4.964 19.559 1.00 90.19 95 ASP A C 1
ATOM 750 O O . ASP A 1 95 ? -22.051 -4.037 18.810 1.00 90.19 95 ASP A O 1
ATOM 754 N N . GLU A 1 96 ? -22.665 -4.773 20.843 1.00 89.75 96 GLU A N 1
ATOM 755 C CA . GLU A 1 96 ? -22.784 -3.467 21.511 1.00 89.75 96 GLU A CA 1
ATOM 756 C C . GLU A 1 96 ? -21.433 -2.794 21.817 1.00 89.75 96 GLU A C 1
ATOM 758 O O . GLU A 1 96 ? -21.381 -1.644 22.258 1.00 89.75 96 GLU A O 1
ATOM 763 N N . ALA A 1 97 ? -20.312 -3.507 21.662 1.00 93.12 97 ALA A N 1
ATOM 764 C CA . ALA A 1 97 ? -19.004 -2.949 21.976 1.00 93.12 97 ALA A CA 1
ATOM 765 C C . ALA A 1 97 ? -18.596 -1.893 20.929 1.00 93.12 97 ALA A C 1
ATOM 767 O O . ALA A 1 97 ? -18.691 -2.157 19.723 1.00 93.12 97 AL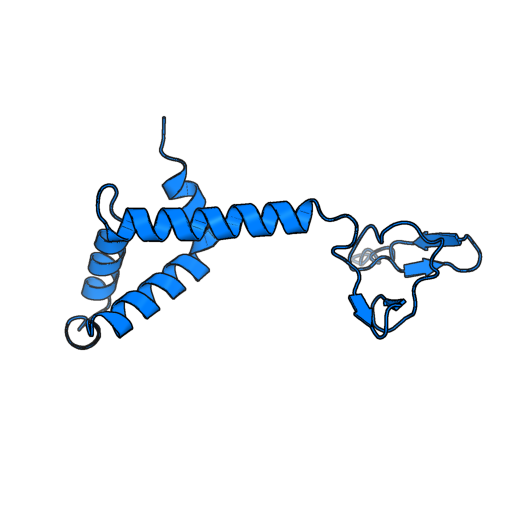A A O 1
ATOM 768 N N . PRO A 1 98 ? -18.060 -0.726 21.337 1.00 94.44 98 PRO A N 1
ATOM 769 C CA . PRO A 1 98 ? -17.511 0.241 20.390 1.00 94.44 98 PRO A CA 1
ATOM 770 C C . PRO A 1 98 ? -16.335 -0.362 19.599 1.00 94.44 98 PRO A C 1
ATOM 772 O O . PRO A 1 98 ? -15.763 -1.371 20.032 1.00 94.44 98 PRO A O 1
ATOM 775 N N . PRO A 1 99 ? -15.936 0.242 18.465 1.00 94.50 99 PRO A N 1
ATOM 776 C CA . PRO A 1 99 ? -14.766 -0.198 17.717 1.00 94.50 99 PRO A CA 1
ATOM 777 C C . PRO A 1 99 ? -13.526 -0.273 18.609 1.00 94.50 99 PRO A C 1
ATOM 779 O O . PRO A 1 99 ? -13.296 0.582 19.472 1.00 94.50 99 PRO A O 1
ATOM 782 N N . ARG A 1 100 ? -12.749 -1.332 18.425 1.00 94.50 100 ARG A N 1
ATOM 783 C CA . ARG A 1 100 ? -11.538 -1.605 19.180 1.00 94.50 100 ARG A CA 1
ATOM 784 C C . ARG A 1 100 ? -10.520 -0.497 18.909 1.00 94.50 100 ARG A C 1
ATOM 786 O O . ARG A 1 100 ? -10.176 -0.283 17.754 1.00 94.50 100 ARG A O 1
ATOM 793 N N . PRO A 1 101 ? -10.012 0.198 19.939 1.00 92.00 101 PRO A N 1
ATOM 794 C CA . PRO A 1 101 ? -9.206 1.399 19.737 1.00 92.00 101 PRO A CA 1
ATOM 795 C C . PRO A 1 101 ? -7.752 1.110 19.347 1.00 92.00 101 PRO A C 1
ATOM 797 O O . PRO A 1 101 ? -7.134 1.943 18.692 1.00 92.00 101 PRO A O 1
ATOM 800 N N . GLU A 1 102 ? -7.200 -0.041 19.752 1.00 91.50 102 GLU A N 1
ATOM 801 C CA . GLU A 1 102 ? -5.802 -0.432 19.515 1.00 91.50 102 GLU A CA 1
ATOM 802 C C . GLU A 1 102 ? -5.658 -1.952 19.332 1.00 91.50 102 GLU A C 1
ATOM 804 O O . GLU A 1 102 ? -6.464 -2.741 19.832 1.00 91.50 102 GLU A O 1
ATOM 809 N N . GLU A 1 103 ? -4.578 -2.382 18.674 1.00 90.31 103 GLU A N 1
ATOM 810 C CA . GLU A 1 103 ? -4.287 -3.797 18.398 1.00 90.31 103 GLU A CA 1
ATOM 811 C C . GLU A 1 103 ? -4.122 -4.655 19.664 1.00 90.31 103 GLU A C 1
ATOM 813 O O . GLU A 1 103 ? -4.396 -5.858 19.644 1.00 90.31 103 GLU A O 1
ATOM 818 N N . ASN A 1 104 ? -3.711 -4.059 20.784 1.00 91.00 104 ASN A N 1
ATOM 819 C CA . ASN A 1 104 ? -3.517 -4.734 22.069 1.00 91.00 104 ASN A CA 1
ATOM 820 C C . ASN A 1 104 ? -4.686 -4.525 23.052 1.00 91.00 104 ASN A C 1
ATOM 822 O O . ASN A 1 104 ? -4.647 -5.086 24.146 1.00 91.00 104 ASN A O 1
ATOM 826 N N . ALA A 1 105 ? -5.722 -3.759 22.689 1.00 92.88 105 ALA A N 1
ATOM 827 C CA . ALA A 1 105 ? -6.849 -3.478 23.574 1.00 92.88 105 ALA A CA 1
ATOM 828 C C . ALA A 1 105 ? -7.648 -4.755 23.870 1.00 92.88 105 ALA A C 1
ATOM 830 O O . ALA A 1 105 ? -7.975 -5.514 22.958 1.00 92.88 105 ALA A O 1
ATOM 831 N N . ILE A 1 106 ? -7.983 -5.003 25.131 1.00 92.56 106 ILE A N 1
ATOM 832 C CA . ILE A 1 106 ? -8.735 -6.189 25.560 1.00 92.56 106 ILE A CA 1
ATOM 833 C C . ILE A 1 106 ? -10.129 -5.751 25.996 1.00 92.56 106 ILE A C 1
ATOM 835 O O . ILE A 1 106 ? -10.277 -4.730 26.666 1.00 92.56 106 ILE A O 1
ATOM 839 N N . TRP A 1 107 ? -11.160 -6.497 25.611 1.00 93.44 107 TRP A N 1
ATOM 840 C CA . TRP A 1 107 ? -12.519 -6.223 26.055 1.00 93.44 107 TRP A CA 1
ATOM 841 C C . TRP A 1 107 ? -12.701 -6.645 27.518 1.00 93.44 107 TRP A C 1
ATOM 843 O O . TRP A 1 107 ? -12.349 -7.762 27.900 1.00 93.44 107 TRP A O 1
ATOM 853 N N . ASN A 1 108 ? -13.238 -5.755 28.354 1.00 91.56 108 ASN A N 1
ATOM 854 C CA . ASN A 1 108 ? -13.613 -6.064 29.731 1.00 91.56 108 ASN A CA 1
ATOM 855 C C . ASN A 1 108 ? -15.129 -6.221 29.839 1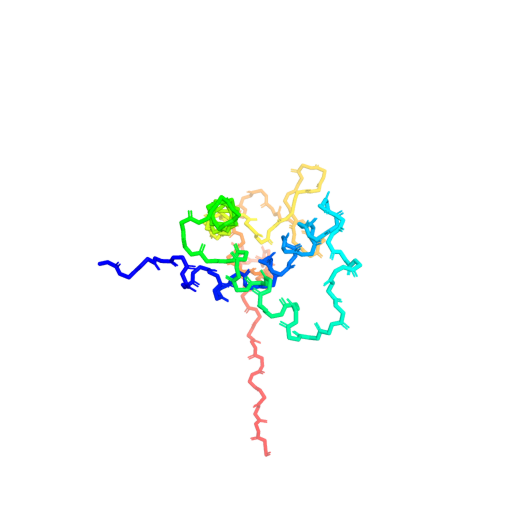.00 91.56 108 ASN A C 1
ATOM 857 O O . ASN A 1 108 ? -15.862 -5.232 29.871 1.00 91.56 108 ASN A O 1
ATOM 861 N N . ASP A 1 109 ? -15.597 -7.458 29.981 1.00 89.38 109 ASP A N 1
ATOM 862 C CA . ASP A 1 109 ? -17.029 -7.749 30.076 1.00 89.38 109 ASP A CA 1
ATOM 863 C C . ASP A 1 109 ? -17.716 -7.179 31.317 1.00 89.38 109 ASP A C 1
ATOM 865 O O . ASP A 1 109 ? -18.921 -6.925 31.273 1.00 89.38 109 ASP A O 1
ATOM 869 N N . ARG A 1 110 ? -16.973 -6.952 32.409 1.00 90.38 110 ARG A N 1
ATOM 870 C CA . ARG A 1 110 ? -17.517 -6.405 33.660 1.00 90.38 110 ARG A CA 1
ATOM 871 C C . ARG A 1 110 ? -17.747 -4.902 33.562 1.00 90.38 110 ARG A C 1
ATOM 873 O O . ARG A 1 110 ? -18.747 -4.409 34.066 1.00 90.38 110 ARG A O 1
ATOM 880 N N . THR A 1 111 ? -16.813 -4.176 32.952 1.00 92.00 111 THR A N 1
ATOM 881 C CA . THR A 1 111 ? -16.900 -2.712 32.819 1.00 92.00 111 THR A CA 1
ATOM 882 C C . THR A 1 111 ? -17.458 -2.267 31.471 1.00 92.00 111 THR A C 1
ATOM 884 O O . THR A 1 111 ? -17.663 -1.073 31.290 1.00 92.00 111 THR A O 1
ATOM 887 N N . LYS A 1 112 ? -17.694 -3.204 30.541 1.00 92.50 112 LYS A N 1
ATOM 888 C CA . LYS A 1 112 ? -18.164 -2.961 29.166 1.00 92.50 112 LYS A CA 1
ATOM 889 C C . LYS A 1 112 ? -17.299 -1.937 28.422 1.00 92.50 112 LYS A C 1
ATOM 891 O O . LYS A 1 112 ? -17.807 -1.035 27.765 1.00 92.50 112 LYS A O 1
ATOM 896 N N . GLN A 1 113 ? -15.980 -2.052 28.578 1.00 94.06 113 GLN A N 1
ATOM 897 C CA . GLN A 1 113 ? -15.003 -1.105 28.032 1.00 94.06 113 GLN A CA 1
ATOM 898 C C . GLN A 1 113 ? -13.737 -1.812 27.547 1.00 94.06 113 GLN A C 1
ATOM 900 O O . GLN A 1 113 ? -13.364 -2.871 28.056 1.00 94.06 113 GLN A O 1
ATOM 905 N N . TRP A 1 114 ? -13.040 -1.176 26.605 1.00 94.31 114 TRP A N 1
ATOM 906 C CA . TRP A 1 114 ? -11.695 -1.564 26.191 1.00 94.31 114 TRP A CA 1
ATOM 907 C C . TRP A 1 114 ? -10.659 -1.169 27.249 1.00 94.31 114 TRP A C 1
ATOM 909 O O . TRP A 1 114 ? -10.637 -0.034 27.718 1.00 94.31 114 TRP A O 1
ATOM 919 N N . ILE A 1 115 ? -9.770 -2.098 27.598 1.00 93.19 115 ILE A N 1
ATOM 920 C CA . ILE A 1 115 ? -8.627 -1.873 28.489 1.00 93.19 115 ILE A CA 1
ATOM 921 C C . ILE A 1 115 ? -7.328 -2.093 27.728 1.00 93.19 115 ILE A C 1
ATOM 923 O O . ILE A 1 115 ? -7.114 -3.140 27.120 1.00 93.19 115 ILE A O 1
ATOM 927 N N . LEU A 1 116 ? -6.437 -1.108 27.806 1.00 89.44 116 LEU A N 1
ATOM 928 C CA . LEU A 1 116 ? -5.078 -1.224 27.297 1.00 89.44 116 LEU A CA 1
ATOM 929 C C . LEU A 1 116 ? -4.217 -1.935 28.349 1.00 89.44 116 LEU A C 1
ATOM 931 O O . LEU A 1 116 ? -4.154 -1.474 29.497 1.00 89.44 116 LEU A O 1
ATOM 935 N N . PRO A 1 117 ? -3.549 -3.049 28.003 1.00 80.06 117 PRO A N 1
ATOM 936 C CA . PRO A 1 117 ? -2.562 -3.651 28.881 1.00 80.06 117 PRO A CA 1
ATOM 937 C C . PRO A 1 117 ? -1.496 -2.600 29.184 1.00 80.06 117 PRO A C 1
ATOM 939 O O . PRO A 1 117 ? -0.833 -2.099 28.275 1.00 80.06 117 PRO A O 1
ATOM 942 N N . ARG A 1 118 ? -1.319 -2.235 30.458 1.00 73.69 118 ARG A N 1
ATOM 943 C CA . ARG A 1 118 ? -0.203 -1.364 30.832 1.00 73.69 118 ARG A CA 1
ATOM 944 C C . ARG A 1 118 ? 1.081 -2.098 30.465 1.00 73.69 118 ARG A C 1
ATOM 946 O O . ARG A 1 118 ? 1.339 -3.176 31.004 1.00 73.69 118 ARG A O 1
ATOM 953 N N . LEU A 1 119 ? 1.879 -1.520 29.566 1.00 58.91 119 LEU A N 1
ATOM 954 C CA . LEU A 1 119 ? 3.268 -1.928 29.396 1.00 58.91 119 LEU A CA 1
ATOM 955 C C . LEU A 1 119 ? 3.891 -1.871 30.788 1.00 58.91 119 LEU A C 1
ATOM 957 O O . LEU A 1 119 ? 3.962 -0.801 31.393 1.00 58.91 119 LEU A O 1
ATOM 961 N N . ARG A 1 120 ? 4.274 -3.028 31.336 1.00 50.09 120 ARG A N 1
ATOM 962 C CA . ARG A 1 120 ? 5.117 -3.052 32.527 1.00 50.09 120 ARG A CA 1
ATOM 963 C C . ARG A 1 120 ? 6.375 -2.289 32.145 1.00 50.09 120 ARG A C 1
ATOM 965 O O . ARG A 1 120 ? 7.189 -2.798 31.377 1.00 50.09 120 ARG A O 1
ATOM 972 N N . SER A 1 121 ? 6.523 -1.071 32.652 1.00 49.66 121 SER A N 1
ATOM 973 C CA . SER A 1 121 ? 7.805 -0.392 32.684 1.00 49.66 121 SER A CA 1
ATOM 974 C C . SER A 1 121 ? 8.765 -1.371 33.351 1.00 49.66 121 SER A C 1
ATOM 976 O O . SER A 1 121 ? 8.577 -1.735 34.513 1.00 49.66 121 SER A O 1
ATOM 978 N N . LYS A 1 122 ? 9.747 -1.875 32.598 1.00 46.19 122 LYS A N 1
ATOM 979 C CA . LYS A 1 122 ? 10.914 -2.518 33.196 1.00 46.19 122 LYS A CA 1
ATOM 980 C C . LYS A 1 122 ? 11.529 -1.460 34.105 1.00 46.19 122 LYS A C 1
ATOM 982 O O . LYS A 1 122 ? 12.149 -0.521 33.615 1.00 46.19 122 LYS A O 1
ATOM 987 N N . ALA A 1 123 ? 11.288 -1.572 35.407 1.00 43.09 123 ALA A N 1
ATOM 988 C CA . ALA A 1 123 ? 12.103 -0.897 36.392 1.00 43.09 123 ALA A CA 1
ATOM 989 C C . ALA A 1 123 ? 13.521 -1.438 36.190 1.00 43.09 123 ALA A C 1
ATOM 991 O O . ALA A 1 123 ? 13.768 -2.625 36.401 1.00 43.09 123 ALA A O 1
ATOM 992 N N . ALA A 1 124 ? 14.405 -0.596 35.660 1.00 43.97 124 ALA A N 1
ATOM 993 C CA . ALA A 1 124 ? 15.832 -0.833 35.749 1.00 43.97 124 ALA A CA 1
ATOM 994 C C . ALA A 1 124 ? 16.183 -0.789 37.243 1.00 43.97 124 ALA A C 1
ATOM 996 O O . ALA A 1 124 ? 15.970 0.235 37.894 1.00 43.97 124 ALA A O 1
ATOM 997 N N . SER A 1 125 ? 16.596 -1.934 37.784 1.00 50.56 125 SER A N 1
ATOM 998 C CA . SER A 1 125 ? 17.398 -2.004 39.008 1.00 50.56 125 SER A CA 1
ATOM 999 C C . SER A 1 125 ? 18.865 -1.865 38.646 1.00 50.56 125 SER A C 1
ATOM 1001 O O . SER A 1 125 ? 19.232 -2.361 37.555 1.00 50.56 125 SER A O 1
#

Mean predicted aligned error: 8.82 Å

InterPro domains:
  IPR057155 Domain of unknown function DUF7833 [PF25200] (1-48)

Solvent-accessible surface area (backbone atoms only — not comparable to full-atom values): 7668 Å² total; per-residue (Å²): 132,83,68,63,60,66,60,50,45,64,75,42,39,71,57,52,52,49,54,50,53,51,48,33,62,76,69,65,43,62,90,78,46,85,48,72,65,49,48,51,53,50,51,51,59,43,60,31,86,91,37,75,56,20,54,51,49,53,54,53,52,50,51,52,52,52,50,52,50,50,51,69,68,40,63,55,65,50,52,46,76,57,96,86,40,46,24,44,100,87,40,80,49,63,88,87,55,74,66,52,90,44,82,72,47,40,83,34,84,89,77,73,42,78,42,70,74,75,76,77,75,78,76,83,127

pLDDT: mean 88.72, std 12.36, range [42.94, 97.12]

Organism: NCBI:txid329854

Secondary structure (DSSP, 8-state):
---THHHHHHHTHHHHHHHHHHHHHHTT-GGG--SHHHHHHHHHHHH-TTSHHHHHHHHHHHHHHHHHHHHHH-TTTT-EEETTEEEETTEEPPTTSPPP-STT-EEETTTTEEEPPP-------

Radius of gyration: 22.44 Å; Cα contacts (8 Å, |Δi|>4): 87; chains: 1; bounding box: 50×39×59 Å